Protein AF-0000000080189027 (afdb_homodimer)

Structure (mmCIF, N/CA/C/O backbone):
data_AF-0000000080189027-model_v1
#
loop_
_entity.id
_entity.type
_entity.pdbx_description
1 polymer 'DUF4405 domain-containing protein'
#
loop_
_atom_site.group_PDB
_atom_site.id
_atom_site.type_symbol
_atom_site.label_atom_id
_atom_site.label_alt_id
_atom_site.label_comp_id
_atom_site.label_asym_id
_atom_site.label_entity_id
_atom_site.label_seq_id
_atom_site.pdbx_PDB_ins_code
_atom_site.Cartn_x
_atom_site.Cartn_y
_atom_site.Cartn_z
_atom_site.occupancy
_atom_site.B_iso_or_equiv
_atom_site.auth_seq_id
_atom_site.auth_comp_id
_atom_site.auth_asym_id
_atom_site.auth_atom_id
_atom_site.pdbx_PDB_model_num
ATOM 1 N N . MET A 1 1 ? 5.785 24.391 4.453 1 70.31 1 MET A N 1
ATOM 2 C CA . MET A 1 1 ? 7.02 24.297 3.684 1 70.31 1 MET A CA 1
ATOM 3 C C . MET A 1 1 ? 7.875 23.125 4.156 1 70.31 1 MET A C 1
ATOM 5 O O . MET A 1 1 ? 8.211 22.234 3.371 1 70.31 1 MET A O 1
ATOM 9 N N . LEU A 1 2 ? 8.18 22.984 5.336 1 73.25 2 LEU A N 1
ATOM 10 C CA . LEU A 1 2 ? 8.992 21.906 5.895 1 73.25 2 LEU A CA 1
ATOM 11 C C . LEU A 1 2 ? 8.328 20.547 5.668 1 73.25 2 LEU A C 1
ATOM 13 O O . LEU A 1 2 ? 8.992 19.594 5.273 1 73.25 2 LEU A O 1
ATOM 17 N N . ARG A 1 3 ? 7.082 20.562 5.727 1 83.75 3 ARG A N 1
ATOM 18 C CA . ARG A 1 3 ? 6.355 19.297 5.578 1 83.75 3 ARG A CA 1
ATOM 19 C C . ARG A 1 3 ? 6.469 18.766 4.156 1 83.75 3 ARG A C 1
ATOM 21 O O . ARG A 1 3 ? 6.66 17.562 3.951 1 83.75 3 ARG A O 1
ATOM 28 N N . THR A 1 4 ? 6.5 19.625 3.186 1 86.31 4 THR A N 1
ATOM 29 C CA . THR A 1 4 ? 6.582 19.203 1.79 1 86.31 4 THR A CA 1
ATOM 30 C C . THR A 1 4 ? 7.988 18.719 1.456 1 86.31 4 THR A C 1
ATOM 32 O O . THR A 1 4 ? 8.156 17.75 0.714 1 86.31 4 THR A O 1
ATOM 35 N N . ARG A 1 5 ? 8.961 19.312 1.984 1 87.06 5 ARG A N 1
ATOM 36 C CA . ARG A 1 5 ? 10.336 18.875 1.764 1 87.06 5 ARG A CA 1
ATOM 37 C C . ARG A 1 5 ? 10.578 17.5 2.369 1 87.06 5 ARG A C 1
ATOM 39 O O . ARG A 1 5 ? 11.227 16.656 1.755 1 87.06 5 ARG A O 1
ATOM 46 N N . LEU A 1 6 ? 10.102 17.359 3.592 1 90.06 6 LEU A N 1
ATOM 47 C CA . LEU A 1 6 ? 10.25 16.062 4.246 1 90.06 6 LEU A CA 1
ATOM 48 C C . LEU A 1 6 ? 9.555 14.969 3.449 1 90.06 6 LEU A C 1
ATOM 50 O O . LEU A 1 6 ? 10.07 13.852 3.336 1 90.06 6 LEU A O 1
ATOM 54 N N . LEU A 1 7 ? 8.391 15.336 2.93 1 92.12 7 LEU A N 1
ATOM 55 C CA . LEU A 1 7 ? 7.707 14.375 2.068 1 92.12 7 LEU A CA 1
ATOM 56 C C . LEU A 1 7 ? 8.547 14.055 0.84 1 92.12 7 LEU A C 1
ATOM 58 O O . LEU A 1 7 ? 8.641 12.891 0.433 1 92.12 7 LEU A O 1
ATOM 62 N N . GLY A 1 8 ? 9.117 15.094 0.304 1 95.31 8 GLY A N 1
ATOM 63 C CA . GLY A 1 8 ? 9.992 14.883 -0.837 1 95.31 8 GLY A CA 1
ATOM 64 C C . GLY A 1 8 ? 11.172 13.984 -0.525 1 95.31 8 GLY A C 1
ATOM 65 O O . GLY A 1 8 ? 11.484 13.07 -1.29 1 95.31 8 GLY A O 1
ATOM 66 N N . VAL A 1 9 ? 11.836 14.172 0.551 1 94.25 9 VAL A N 1
ATOM 67 C CA . VAL A 1 9 ? 12.984 13.367 0.967 1 94.25 9 VAL A CA 1
ATOM 68 C C . VAL A 1 9 ? 12.547 11.922 1.191 1 94.25 9 VAL A C 1
ATOM 70 O O . VAL A 1 9 ? 13.25 10.984 0.796 1 94.25 9 VAL A O 1
ATOM 73 N N . GLY A 1 10 ? 11.477 11.719 1.871 1 96.81 10 GLY A N 1
ATOM 74 C CA . GLY A 1 10 ? 10.938 10.383 2.064 1 96.81 10 GLY A CA 1
ATOM 75 C C . GLY A 1 10 ? 10.688 9.648 0.762 1 96.81 10 GLY A C 1
ATOM 76 O O . GLY A 1 10 ? 10.992 8.453 0.645 1 96.81 10 GLY A O 1
ATOM 77 N N . LEU A 1 11 ? 10.18 10.375 -0.159 1 97.75 11 LEU A N 1
ATOM 78 C CA . LEU A 1 11 ? 9.906 9.766 -1.458 1 97.75 11 LEU A CA 1
ATOM 79 C C . LEU A 1 11 ? 11.203 9.406 -2.17 1 97.75 11 LEU A C 1
ATOM 81 O O . LEU A 1 11 ? 11.297 8.359 -2.812 1 97.75 11 LEU A O 1
ATOM 85 N N . VAL A 1 12 ? 12.125 10.242 -2.127 1 97.62 12 VAL A N 1
ATOM 86 C CA . VAL A 1 12 ? 13.414 9.938 -2.736 1 97.62 12 VAL A CA 1
ATOM 87 C C . VAL A 1 12 ? 14.016 8.695 -2.076 1 97.62 12 VAL A C 1
ATOM 89 O O . VAL A 1 12 ? 14.523 7.809 -2.76 1 97.62 12 VAL A O 1
ATOM 92 N N . ALA A 1 13 ? 13.992 8.641 -0.707 1 98 13 ALA A N 1
ATOM 93 C CA . ALA A 1 13 ? 14.508 7.469 0.006 1 98 13 ALA A CA 1
ATOM 94 C C . ALA A 1 13 ? 13.781 6.199 -0.426 1 98 13 ALA A C 1
ATOM 96 O O . ALA A 1 13 ? 14.406 5.168 -0.672 1 98 13 ALA A O 1
ATOM 97 N N . ALA A 1 14 ? 12.539 6.281 -0.465 1 98.12 14 ALA A N 1
ATOM 98 C CA . ALA A 1 14 ? 11.742 5.148 -0.941 1 98.12 14 ALA A CA 1
ATOM 99 C C . ALA A 1 14 ? 12.141 4.762 -2.363 1 98.12 14 ALA A C 1
ATOM 101 O O . ALA A 1 14 ? 12.234 3.572 -2.686 1 98.12 14 ALA A O 1
ATOM 102 N N . GLY A 1 15 ? 12.242 5.77 -3.203 1 98.62 15 GLY A N 1
ATOM 103 C CA . GLY A 1 15 ? 12.672 5.496 -4.566 1 98.62 15 GLY A CA 1
ATOM 104 C C . GLY A 1 15 ? 14.008 4.797 -4.645 1 98.62 15 GLY A C 1
ATOM 105 O O . GLY A 1 15 ? 14.172 3.838 -5.402 1 98.62 15 GLY A O 1
ATOM 106 N N . LEU A 1 16 ? 14.883 5.195 -3.852 1 98.31 16 LEU A N 1
ATOM 107 C CA . LEU A 1 16 ? 16.203 4.57 -3.828 1 98.31 16 LEU A CA 1
ATOM 108 C C . LEU A 1 16 ? 16.109 3.131 -3.336 1 98.31 16 LEU A C 1
ATOM 110 O O . LEU A 1 16 ? 16.797 2.248 -3.857 1 98.31 16 LEU A O 1
ATOM 114 N N . LEU A 1 17 ? 15.359 2.945 -2.311 1 98.12 17 LEU A N 1
ATOM 115 C CA . LEU A 1 17 ? 15.133 1.583 -1.842 1 98.12 17 LEU A CA 1
ATOM 116 C C . LEU A 1 17 ? 14.578 0.707 -2.961 1 98.12 17 LEU A C 1
ATOM 118 O O . LEU A 1 17 ? 15.008 -0.436 -3.131 1 98.12 17 LEU A O 1
ATOM 122 N N . HIS A 1 18 ? 13.727 1.3 -3.684 1 98.62 18 HIS A N 1
ATOM 123 C CA . HIS A 1 18 ? 13.141 0.541 -4.781 1 98.62 18 HIS A CA 1
ATOM 124 C C . HIS A 1 18 ? 14.156 0.285 -5.883 1 98.62 18 HIS A C 1
ATOM 126 O O . HIS A 1 18 ? 14.141 -0.772 -6.52 1 98.62 18 HIS A O 1
ATOM 132 N N . LEU A 1 19 ? 14.984 1.205 -6.219 1 98.5 19 LEU A N 1
ATOM 133 C CA . LEU A 1 19 ? 15.992 1.081 -7.266 1 98.5 19 LEU A CA 1
ATOM 134 C C . LEU A 1 19 ? 17.078 0.081 -6.867 1 98.5 19 LEU A C 1
ATOM 136 O O . LEU A 1 19 ? 17.469 -0.775 -7.668 1 98.5 19 LEU A O 1
ATOM 140 N N . LEU A 1 20 ? 17.469 0.186 -5.629 1 97.75 20 LEU A N 1
ATOM 141 C CA . LEU A 1 20 ? 18.625 -0.596 -5.195 1 97.75 20 LEU A CA 1
ATOM 142 C C . LEU A 1 20 ? 18.172 -1.924 -4.59 1 97.75 20 LEU A C 1
ATOM 144 O O . LEU A 1 20 ? 18.938 -2.895 -4.59 1 97.75 20 LEU A O 1
ATOM 148 N N . GLY A 1 21 ? 17.031 -1.996 -4.074 1 98.12 21 GLY A N 1
ATOM 149 C CA . GLY A 1 21 ? 16.578 -3.17 -3.342 1 98.12 21 GLY A CA 1
ATOM 150 C C . GLY A 1 21 ? 15.438 -3.895 -4.023 1 98.12 21 GLY A C 1
ATOM 151 O O . GLY A 1 21 ? 14.625 -4.543 -3.359 1 98.12 21 GLY A O 1
ATOM 152 N N . ALA A 1 22 ? 15.266 -3.787 -5.25 1 98.31 22 ALA A N 1
ATOM 153 C CA . ALA A 1 22 ? 14.102 -4.305 -5.969 1 98.31 22 ALA A CA 1
ATOM 154 C C . ALA A 1 22 ? 13.883 -5.781 -5.66 1 98.31 22 ALA A C 1
ATOM 156 O O . ALA A 1 22 ? 12.773 -6.191 -5.312 1 98.31 22 ALA A O 1
ATOM 157 N N . ASP A 1 23 ? 14.922 -6.562 -5.766 1 97.94 23 ASP A N 1
ATOM 158 C CA . ASP A 1 23 ? 14.805 -8 -5.551 1 97.94 23 ASP A CA 1
ATOM 159 C C . ASP A 1 23 ? 14.422 -8.312 -4.105 1 97.94 23 ASP A C 1
ATOM 161 O O . ASP A 1 23 ? 13.594 -9.188 -3.852 1 97.94 23 ASP A O 1
ATOM 165 N N . ARG A 1 24 ? 15.109 -7.629 -3.225 1 97.88 24 ARG A N 1
ATOM 166 C CA . ARG A 1 24 ? 14.812 -7.84 -1.812 1 97.88 24 ARG A CA 1
ATOM 167 C C . ARG A 1 24 ? 13.383 -7.43 -1.486 1 97.88 24 ARG A C 1
ATOM 169 O O . ARG A 1 24 ? 12.711 -8.078 -0.674 1 97.88 24 ARG A O 1
ATOM 176 N N . LEU A 1 25 ? 12.969 -6.34 -2.029 1 98.38 25 LEU A N 1
ATOM 177 C CA . LEU A 1 25 ? 11.594 -5.898 -1.83 1 98.38 25 LEU A CA 1
ATOM 178 C C . LEU A 1 25 ? 10.609 -6.949 -2.334 1 98.38 25 LEU A C 1
ATOM 180 O O . LEU A 1 25 ? 9.578 -7.195 -1.7 1 98.38 25 LEU A O 1
ATOM 184 N N . LEU A 1 26 ? 10.844 -7.539 -3.5 1 98.44 26 LEU A N 1
ATOM 185 C CA . LEU A 1 26 ? 9.984 -8.586 -4.031 1 98.44 26 LEU A CA 1
ATOM 186 C C . LEU A 1 26 ? 9.953 -9.797 -3.098 1 98.44 26 LEU A C 1
ATOM 188 O O . LEU A 1 26 ? 8.898 -10.375 -2.854 1 98.44 26 LEU A O 1
ATOM 192 N N . ASP A 1 27 ? 11.055 -10.172 -2.6 1 98 27 ASP A N 1
ATOM 193 C CA . ASP A 1 27 ? 11.125 -11.273 -1.638 1 98 27 ASP A CA 1
ATOM 194 C C . ASP A 1 27 ? 10.273 -10.969 -0.403 1 98 27 ASP A C 1
ATOM 196 O O . ASP A 1 27 ? 9.555 -11.836 0.09 1 98 27 ASP A O 1
ATOM 200 N N . LEU A 1 28 ? 10.492 -9.82 0.077 1 97.31 28 LEU A N 1
ATOM 201 C CA . LEU A 1 28 ? 9.719 -9.383 1.232 1 97.31 28 LEU A CA 1
ATOM 202 C C . LEU A 1 28 ? 8.219 -9.406 0.922 1 97.31 28 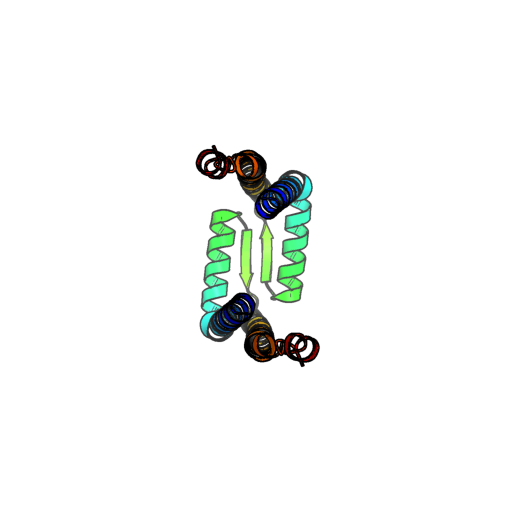LEU A C 1
ATOM 204 O O . LEU A 1 28 ? 7.418 -9.836 1.756 1 97.31 28 LEU A O 1
ATOM 208 N N . GLY A 1 29 ? 7.902 -8.906 -0.281 1 97.62 29 GLY A N 1
ATOM 209 C CA . GLY A 1 29 ? 6.512 -8.984 -0.705 1 97.62 29 GLY A CA 1
ATOM 210 C C . GLY A 1 29 ? 5.969 -10.398 -0.707 1 97.62 29 GLY A C 1
ATOM 211 O O . GLY A 1 29 ? 4.871 -10.648 -0.199 1 97.62 29 GLY A O 1
ATOM 212 N N . GLU A 1 30 ? 6.668 -11.281 -1.273 1 98.31 30 GLU A N 1
ATOM 213 C CA . GLU A 1 30 ? 6.277 -12.688 -1.306 1 98.31 30 GLU A CA 1
ATOM 214 C C . GLU A 1 30 ? 6.008 -13.219 0.099 1 98.31 30 GLU A C 1
ATOM 216 O O . GLU A 1 30 ? 4.977 -13.844 0.345 1 98.31 30 GLU A O 1
ATOM 221 N N . THR A 1 31 ? 6.898 -12.961 0.986 1 97.81 31 THR A N 1
ATOM 222 C CA . THR A 1 31 ? 6.781 -13.445 2.357 1 97.81 31 THR A CA 1
ATOM 223 C C . THR A 1 31 ? 5.586 -12.812 3.057 1 97.81 31 THR A C 1
ATOM 225 O O . THR A 1 31 ? 4.758 -13.508 3.645 1 97.81 31 THR A O 1
ATOM 228 N N . MET A 1 32 ? 5.465 -11.492 2.959 1 96.81 32 MET A N 1
ATOM 229 C CA . MET A 1 32 ? 4.422 -10.758 3.676 1 96.81 32 MET A CA 1
ATOM 230 C C . MET A 1 32 ? 3.041 -11.133 3.154 1 96.81 32 MET A C 1
ATOM 232 O O . MET A 1 32 ? 2.133 -11.422 3.938 1 96.81 32 MET A O 1
ATOM 236 N N . TYR A 1 33 ? 2.922 -11.172 1.889 1 97.5 33 TYR A N 1
ATOM 237 C CA . TYR A 1 33 ? 1.621 -11.523 1.332 1 97.5 33 TYR A CA 1
ATOM 238 C C . TYR A 1 33 ? 1.265 -12.969 1.655 1 97.5 33 TYR A C 1
ATOM 240 O O . TYR A 1 33 ? 0.097 -13.297 1.885 1 97.5 33 TYR A O 1
ATOM 248 N N . GLY A 1 34 ? 2.225 -13.812 1.618 1 98.12 34 GLY A N 1
ATOM 249 C CA . GLY A 1 34 ? 1.988 -15.203 1.987 1 98.12 34 GLY A CA 1
ATOM 250 C C . GLY A 1 34 ? 1.574 -15.367 3.438 1 98.12 34 GLY A C 1
ATOM 251 O O . GLY A 1 34 ? 0.562 -16.016 3.729 1 98.12 34 GLY A O 1
ATOM 252 N N . VAL A 1 35 ? 2.279 -14.734 4.348 1 97 35 VAL A N 1
ATOM 253 C CA . VAL A 1 35 ? 2.07 -14.914 5.777 1 97 35 VAL A CA 1
ATOM 254 C C . VAL A 1 35 ? 0.817 -14.156 6.215 1 97 35 VAL A C 1
ATOM 256 O O . VAL A 1 35 ? -0.003 -14.688 6.969 1 97 35 VAL A O 1
ATOM 259 N N . VAL A 1 36 ? 0.585 -13.023 5.668 1 96.62 36 VAL A N 1
ATOM 260 C CA . VAL A 1 36 ? -0.457 -12.148 6.191 1 96.62 36 VAL A CA 1
ATOM 261 C C . VAL A 1 36 ? -1.772 -12.414 5.461 1 96.62 36 VAL A C 1
ATOM 263 O O . VAL A 1 36 ? -2.842 -12.414 6.078 1 96.62 36 VAL A O 1
ATOM 266 N N . LEU A 1 37 ? -1.686 -12.797 4.188 1 97.81 37 LEU A N 1
ATOM 267 C CA . LEU A 1 37 ? -2.938 -12.812 3.438 1 97.81 37 LEU A CA 1
ATOM 268 C C . LEU A 1 37 ? -3.162 -14.18 2.793 1 97.81 37 LEU A C 1
ATOM 270 O O . LEU A 1 37 ? -4.203 -14.414 2.172 1 97.81 37 LEU A O 1
ATOM 274 N N . ASP A 1 38 ? -2.199 -15.102 2.883 1 98.12 38 ASP A N 1
ATOM 275 C CA . ASP A 1 38 ? -2.324 -16.391 2.211 1 98.12 38 ASP A CA 1
ATOM 276 C C . ASP A 1 38 ? -2.396 -16.219 0.695 1 98.12 38 ASP A C 1
ATOM 278 O O . ASP A 1 38 ? -3.324 -16.703 0.052 1 98.12 38 ASP A O 1
ATOM 282 N N . VAL A 1 39 ? -1.516 -15.43 0.201 1 98.12 39 VAL A N 1
ATOM 283 C CA . VAL A 1 39 ? -1.431 -15.172 -1.232 1 98.12 39 VAL A CA 1
ATOM 284 C C . VAL A 1 39 ? -0.095 -15.68 -1.771 1 98.12 39 VAL A C 1
ATOM 286 O O . VAL A 1 39 ? 0.961 -15.391 -1.203 1 98.12 39 VAL A O 1
ATOM 289 N N . ASP A 1 40 ? -0.136 -16.484 -2.803 1 98.19 40 ASP A N 1
ATOM 290 C CA . ASP A 1 40 ? 1.079 -16.797 -3.549 1 98.19 40 ASP A CA 1
ATOM 291 C C . ASP A 1 40 ? 1.502 -15.633 -4.43 1 98.19 40 ASP A C 1
ATOM 293 O O . ASP A 1 40 ? 0.778 -15.25 -5.352 1 98.19 40 ASP A O 1
ATOM 297 N N . PHE A 1 41 ? 2.533 -15.07 -4.062 1 97.75 41 PHE A N 1
ATOM 298 C CA . PHE A 1 41 ? 3.141 -13.906 -4.707 1 97.75 41 PHE A CA 1
ATOM 299 C C . PHE A 1 41 ? 4.41 -14.312 -5.449 1 97.75 41 PHE A C 1
ATOM 301 O O . PHE A 1 41 ? 5.465 -14.492 -4.836 1 97.75 41 PHE A O 1
ATOM 308 N N . ASP A 1 42 ? 4.281 -14.406 -6.785 1 97.94 42 ASP A N 1
ATOM 309 C CA . ASP A 1 42 ? 5.391 -14.906 -7.59 1 97.94 42 ASP A CA 1
ATOM 310 C C . ASP A 1 42 ? 5.82 -13.883 -8.633 1 97.94 42 ASP A C 1
ATOM 312 O O . ASP A 1 42 ? 5.129 -13.688 -9.641 1 97.94 42 ASP A O 1
ATOM 316 N N . PRO A 1 43 ? 6.914 -13.328 -8.477 1 98.12 43 PRO A N 1
ATOM 317 C CA . PRO A 1 43 ? 7.383 -12.344 -9.445 1 98.12 43 PRO A CA 1
ATOM 318 C C . PRO A 1 43 ? 7.805 -12.969 -10.773 1 98.12 43 PRO A C 1
ATOM 320 O O . PRO A 1 43 ? 8.5 -13.992 -10.781 1 98.12 43 PRO A O 1
ATOM 323 N N . GLY A 1 44 ? 7.379 -12.297 -11.797 1 97.88 44 GLY A N 1
ATOM 324 C CA . GLY A 1 44 ? 7.82 -12.711 -13.117 1 97.88 44 GLY A CA 1
ATOM 325 C C . GLY A 1 44 ? 9.203 -12.211 -13.469 1 97.88 44 GLY A C 1
ATOM 326 O O . GLY A 1 44 ? 9.914 -11.664 -12.617 1 97.88 44 GLY A O 1
ATOM 327 N N . ARG A 1 45 ? 9.57 -12.328 -14.68 1 97.25 45 ARG A N 1
ATOM 328 C CA . ARG A 1 45 ? 10.922 -12.055 -15.148 1 97.25 45 ARG A CA 1
ATOM 329 C C . ARG A 1 45 ? 11.211 -10.555 -15.156 1 97.25 45 ARG A C 1
ATOM 331 O O . ARG A 1 45 ? 12.352 -10.133 -14.953 1 97.25 45 ARG A O 1
ATOM 338 N N . THR A 1 46 ? 10.18 -9.742 -15.367 1 97.94 46 THR A N 1
ATOM 339 C CA . THR A 1 46 ? 10.422 -8.305 -15.5 1 97.94 46 THR A CA 1
ATOM 340 C C . THR A 1 46 ? 10.086 -7.578 -14.203 1 97.94 46 THR A C 1
ATOM 342 O O . THR A 1 46 ? 10.18 -6.348 -14.141 1 97.94 46 THR A O 1
ATOM 345 N N . ALA A 1 47 ? 9.703 -8.281 -13.273 1 98.5 47 ALA A N 1
ATOM 346 C CA . ALA A 1 47 ? 9.203 -7.668 -12.047 1 98.5 47 ALA A CA 1
ATOM 347 C C . ALA A 1 47 ? 10.234 -6.719 -11.453 1 98.5 47 ALA A C 1
ATOM 349 O O . ALA A 1 47 ? 9.906 -5.59 -11.078 1 98.5 47 ALA A O 1
ATOM 350 N N . ALA A 1 48 ? 11.438 -7.141 -11.336 1 98.25 48 ALA A N 1
ATOM 351 C CA . ALA A 1 48 ? 12.477 -6.309 -10.727 1 98.25 48 ALA A CA 1
ATOM 352 C C . ALA A 1 48 ? 12.641 -4.996 -11.484 1 98.25 48 ALA A C 1
ATOM 354 O O . ALA A 1 48 ? 12.805 -3.934 -10.875 1 98.25 48 ALA A O 1
ATOM 355 N N . TRP A 1 49 ? 12.609 -5.059 -12.688 1 98.06 49 TRP A N 1
ATOM 356 C CA . TRP A 1 49 ? 12.734 -3.857 -13.5 1 98.06 49 TRP A CA 1
ATOM 357 C C . TRP A 1 49 ? 11.539 -2.934 -13.305 1 98.06 49 TRP A C 1
ATOM 359 O O . TRP A 1 49 ? 11.695 -1.709 -13.273 1 98.06 49 TRP A O 1
ATOM 369 N N . ARG A 1 50 ? 10.422 -3.461 -13.211 1 98.5 50 ARG A N 1
ATOM 370 C CA . ARG A 1 50 ? 9.227 -2.66 -12.984 1 98.5 50 ARG A CA 1
ATOM 371 C C . ARG A 1 50 ? 9.258 -2.012 -11.602 1 98.5 50 ARG A C 1
ATOM 373 O O . ARG A 1 50 ? 8.859 -0.855 -11.445 1 98.5 50 ARG A O 1
ATOM 380 N N . VAL A 1 51 ? 9.789 -2.715 -10.633 1 98.44 51 VAL A N 1
ATOM 381 C CA . VAL A 1 51 ? 9.977 -2.131 -9.305 1 98.44 51 VAL A CA 1
ATOM 382 C C . VAL A 1 51 ? 10.961 -0.97 -9.391 1 98.44 51 VAL A C 1
ATOM 384 O O . VAL A 1 51 ? 10.75 0.078 -8.773 1 98.44 51 VAL A O 1
ATOM 387 N N . ARG A 1 52 ? 11.984 -1.132 -10.109 1 98.56 52 ARG A N 1
ATOM 388 C CA . ARG A 1 52 ? 12.93 -0.04 -10.32 1 98.56 52 ARG A CA 1
ATOM 389 C C . ARG A 1 52 ? 12.266 1.135 -11.031 1 98.56 52 ARG A C 1
ATOM 391 O O . ARG A 1 52 ? 12.562 2.295 -10.727 1 98.56 52 ARG A O 1
ATOM 398 N N . GLY A 1 53 ? 11.406 0.818 -12 1 98.5 53 GLY A N 1
ATOM 399 C CA . GLY A 1 53 ? 10.625 1.868 -12.633 1 98.5 53 GLY A CA 1
ATOM 400 C C . GLY A 1 53 ? 9.805 2.678 -11.648 1 98.5 53 GLY A C 1
ATOM 401 O O . GLY A 1 53 ? 9.773 3.908 -11.727 1 98.5 53 GLY A O 1
ATOM 402 N N . VAL A 1 54 ? 9.141 2.025 -10.75 1 97.81 54 VAL A N 1
ATOM 403 C CA . VAL A 1 54 ? 8.406 2.682 -9.672 1 97.81 54 VAL A CA 1
ATOM 404 C C . VAL A 1 54 ? 9.352 3.553 -8.852 1 97.81 54 VAL A C 1
ATOM 406 O O . VAL A 1 54 ? 9 4.672 -8.469 1 97.81 54 VAL A O 1
ATOM 409 N N . GLY A 1 55 ? 10.516 2.994 -8.617 1 98.62 55 GLY A N 1
ATOM 410 C CA . GLY A 1 55 ? 11.531 3.756 -7.91 1 98.62 55 GLY A CA 1
ATOM 411 C C . GLY A 1 55 ? 11.883 5.062 -8.594 1 98.62 55 GLY A C 1
ATOM 412 O O . GLY A 1 55 ? 12.008 6.098 -7.938 1 98.62 55 GLY A O 1
ATOM 413 N N . LEU A 1 56 ? 12 5.035 -9.844 1 98.56 56 LEU A N 1
ATOM 414 C CA . LEU A 1 56 ? 12.305 6.234 -10.617 1 98.56 56 LEU A CA 1
ATOM 415 C C . LEU A 1 56 ? 11.188 7.266 -10.5 1 98.56 56 LEU A C 1
ATOM 417 O O . LEU A 1 56 ? 11.453 8.461 -10.391 1 98.56 56 LEU A O 1
ATOM 421 N N . LEU A 1 57 ? 10.031 6.789 -10.547 1 98.19 57 LEU A N 1
ATOM 422 C CA . LEU A 1 57 ? 8.891 7.691 -10.383 1 98.19 57 LEU A CA 1
ATOM 423 C C . LEU A 1 57 ? 8.922 8.359 -9.008 1 98.19 57 LEU A C 1
ATOM 425 O O . LEU A 1 57 ? 8.656 9.555 -8.891 1 98.19 57 LEU A O 1
ATOM 429 N N . PHE A 1 58 ? 9.297 7.574 -8.047 1 98.5 58 PHE A N 1
ATOM 430 C CA . PHE A 1 58 ? 9.383 8.102 -6.695 1 98.5 58 PHE A CA 1
ATOM 431 C C . PHE A 1 58 ? 10.508 9.133 -6.586 1 98.5 58 PHE A C 1
ATOM 433 O O . PHE A 1 58 ? 10.328 10.188 -5.973 1 98.5 58 PHE A O 1
ATOM 440 N N . VAL A 1 59 ? 11.609 8.883 -7.113 1 98.12 59 VAL A N 1
ATOM 441 C CA . VAL A 1 59 ? 12.742 9.805 -7.066 1 98.12 59 VAL A CA 1
ATOM 442 C C . VAL A 1 59 ? 12.375 11.109 -7.781 1 98.12 59 VAL A C 1
ATOM 444 O O . VAL A 1 59 ? 12.633 12.195 -7.266 1 98.12 59 VAL A O 1
ATOM 447 N N . ALA A 1 60 ? 11.742 10.977 -8.93 1 97.94 60 ALA A N 1
ATOM 448 C CA . ALA A 1 60 ? 11.359 12.164 -9.695 1 97.94 60 ALA A CA 1
ATOM 449 C C . ALA A 1 60 ? 10.359 13.016 -8.922 1 97.94 60 ALA A C 1
ATOM 451 O O . ALA A 1 60 ? 10.523 14.234 -8.82 1 97.94 60 ALA A O 1
ATOM 452 N N . ALA A 1 61 ? 9.367 12.422 -8.414 1 97.19 61 ALA A N 1
ATOM 453 C CA . ALA A 1 61 ? 8.352 13.133 -7.633 1 97.19 61 ALA A CA 1
ATOM 454 C C . ALA A 1 61 ? 8.961 13.758 -6.383 1 97.19 61 ALA A C 1
ATOM 456 O O . ALA A 1 61 ? 8.656 14.898 -6.039 1 97.19 61 ALA A O 1
ATOM 457 N N . GLY A 1 62 ? 9.781 12.914 -5.734 1 96.94 62 GLY A N 1
ATOM 458 C CA . GLY A 1 62 ? 10.422 13.414 -4.531 1 96.94 62 GLY A CA 1
ATOM 459 C C . GLY A 1 62 ? 11.336 14.594 -4.785 1 96.94 62 GLY A C 1
ATOM 460 O O . GLY A 1 62 ? 11.32 15.57 -4.027 1 96.94 62 GLY A O 1
ATOM 461 N N . ALA A 1 63 ? 12.078 14.492 -5.758 1 95.69 63 ALA A N 1
ATOM 462 C CA . ALA A 1 63 ? 12.969 15.586 -6.145 1 95.69 63 ALA A CA 1
ATOM 463 C C . ALA A 1 63 ? 12.172 16.844 -6.465 1 95.69 63 ALA A C 1
ATOM 465 O O . ALA A 1 63 ? 12.555 17.953 -6.066 1 95.69 63 ALA A O 1
ATOM 466 N N . HIS A 1 64 ? 11.117 16.656 -7.18 1 94.94 64 HIS A N 1
ATOM 467 C CA . HIS A 1 64 ? 10.258 17.781 -7.52 1 94.94 64 HIS A CA 1
ATOM 468 C C . HIS A 1 64 ? 9.719 18.469 -6.266 1 94.94 64 HIS A C 1
ATOM 470 O O . HIS A 1 64 ? 9.789 19.688 -6.145 1 94.94 64 HIS A O 1
ATOM 476 N N . LEU A 1 65 ? 9.273 17.703 -5.316 1 93.06 65 LEU A N 1
ATOM 477 C CA . LEU A 1 65 ? 8.703 18.25 -4.086 1 93.06 65 LEU A CA 1
ATOM 478 C C . LEU A 1 65 ? 9.789 18.875 -3.225 1 93.06 65 LEU A C 1
ATOM 480 O O . LEU A 1 65 ? 9.555 19.906 -2.592 1 93.06 65 LEU A O 1
ATOM 484 N N . ALA A 1 66 ? 10.836 18.281 -3.146 1 89.88 66 ALA A N 1
ATOM 485 C CA . ALA A 1 66 ? 11.938 18.797 -2.338 1 89.88 66 ALA A CA 1
ATOM 486 C C . ALA A 1 66 ? 12.453 20.125 -2.896 1 89.88 66 ALA A C 1
ATOM 488 O O . ALA A 1 66 ? 12.852 21.016 -2.137 1 89.88 66 ALA A O 1
ATOM 489 N N . TYR A 1 67 ? 12.391 20.172 -4.145 1 85.62 67 TYR A N 1
ATOM 490 C CA . TYR A 1 67 ? 12.906 21.375 -4.816 1 85.62 67 TYR A CA 1
ATOM 491 C C . TYR A 1 67 ? 11.859 22.484 -4.828 1 85.62 67 TYR A C 1
ATOM 493 O O . TYR A 1 67 ? 12.164 23.625 -4.516 1 85.62 67 TYR A O 1
ATOM 501 N N . HIS A 1 68 ? 10.68 22.156 -5.324 1 78.38 68 HIS A N 1
ATOM 502 C CA . HIS A 1 68 ? 9.648 23.188 -5.457 1 78.38 68 HIS A CA 1
ATOM 503 C C . HIS A 1 68 ? 8.961 23.453 -4.121 1 78.38 68 HIS A C 1
ATOM 505 O O . HIS A 1 68 ? 8.25 24.453 -3.971 1 78.38 68 HIS A O 1
ATOM 511 N N . GLY A 1 69 ? 8.938 22.5 -3.215 1 65.69 69 GLY A N 1
ATOM 512 C CA . GLY A 1 69 ? 8.461 22.844 -1.884 1 65.69 69 GLY A CA 1
ATOM 513 C C . GLY A 1 69 ? 9.203 24.016 -1.27 1 65.69 69 GLY A C 1
ATOM 514 O O . GLY A 1 69 ? 8.75 24.594 -0.282 1 65.69 69 GLY A O 1
ATOM 515 N N . ARG A 1 70 ? 10.406 24.203 -1.802 1 60.94 70 ARG A N 1
ATOM 516 C CA . ARG A 1 70 ? 11.156 25.406 -1.421 1 60.94 70 ARG A CA 1
ATOM 517 C C . ARG A 1 70 ? 10.562 26.656 -2.066 1 60.94 70 ARG A C 1
ATOM 519 O O . ARG A 1 70 ? 10.617 27.734 -1.492 1 60.94 70 ARG A O 1
ATOM 526 N N . VAL A 1 71 ? 10.078 26.531 -3.311 1 52.5 71 VAL A N 1
ATOM 527 C CA . VAL A 1 71 ? 9.828 27.703 -4.125 1 52.5 71 VAL A CA 1
ATOM 528 C C . VAL A 1 71 ? 8.508 28.359 -3.701 1 52.5 71 VAL A C 1
ATOM 530 O O . VAL A 1 71 ? 8.078 29.344 -4.305 1 52.5 71 VAL A O 1
ATOM 533 N N . VAL A 1 72 ? 7.738 27.781 -2.926 1 46.97 72 VAL A N 1
ATOM 534 C CA . VAL A 1 72 ? 6.656 28.734 -2.678 1 46.97 72 VAL A CA 1
ATOM 535 C C . VAL A 1 72 ? 7.215 30.016 -2.07 1 46.97 72 VAL A C 1
ATOM 537 O O . VAL A 1 72 ? 7.719 30.016 -0.944 1 46.97 72 VAL A O 1
ATOM 540 N N . PRO A 1 73 ? 7.66 30.906 -2.934 1 44.78 73 PRO A N 1
ATOM 541 C CA . PRO A 1 73 ? 8.117 32.188 -2.426 1 44.78 73 PRO A CA 1
ATOM 542 C C . PRO A 1 73 ? 7.188 32.781 -1.367 1 44.78 73 PRO A C 1
ATOM 544 O O . PRO A 1 73 ? 5.965 32.719 -1.517 1 44.78 73 PRO A O 1
ATOM 547 N N . ARG A 1 74 ? 7.52 32.625 -0.122 1 46.28 74 ARG A N 1
ATOM 548 C CA . ARG A 1 74 ? 6.805 33.469 0.846 1 46.28 74 ARG A CA 1
ATOM 549 C C . ARG A 1 74 ? 6.488 34.844 0.266 1 46.28 74 ARG A C 1
ATOM 551 O O . ARG A 1 74 ? 7.395 35.594 -0.114 1 46.28 74 ARG A O 1
ATOM 558 N N . ASP A 1 75 ? 5.461 35.031 -0.562 1 47.41 75 ASP A N 1
ATOM 559 C CA . ASP A 1 75 ? 5.023 36.344 -1.004 1 47.41 75 ASP A CA 1
ATOM 560 C C . ASP A 1 75 ? 5.273 37.406 0.075 1 47.41 75 ASP A C 1
ATOM 562 O O . ASP A 1 75 ? 4.773 37.281 1.195 1 47.41 75 ASP A O 1
ATOM 566 N N . GLU A 1 76 ? 6.383 38 0.131 1 46.47 76 GLU A N 1
ATOM 567 C CA . GLU A 1 76 ? 6.809 39.188 0.883 1 46.47 76 GLU A CA 1
ATOM 568 C C . GLU A 1 76 ? 5.75 40.281 0.841 1 46.47 76 GLU A C 1
ATOM 570 O O . GLU A 1 76 ? 6.008 41.406 1.232 1 46.47 76 GLU A O 1
ATOM 575 N N . ALA A 1 77 ? 4.527 40.031 0.337 1 49.22 77 ALA A N 1
ATOM 576 C CA . ALA A 1 77 ? 3.535 41.094 0.227 1 49.22 77 ALA A CA 1
ATOM 577 C C . ALA A 1 77 ? 3.273 41.75 1.583 1 49.22 77 ALA A C 1
ATOM 579 O O . ALA A 1 77 ? 2.49 42.688 1.685 1 49.22 77 ALA A O 1
ATOM 580 N N . GLY A 1 78 ? 3.635 41.062 2.658 1 45.75 78 GLY A N 1
ATOM 581 C CA . GLY A 1 78 ? 3.311 41.719 3.92 1 45.75 78 GLY A CA 1
ATOM 582 C C . GLY A 1 78 ? 4.176 42.906 4.207 1 45.75 78 GLY A C 1
ATOM 583 O O . GLY A 1 78 ? 4.09 43.5 5.289 1 45.75 78 GLY A O 1
ATOM 584 N N . ARG A 1 79 ? 5.273 43.094 3.357 1 51.94 79 ARG A N 1
ATOM 585 C CA . ARG A 1 79 ? 6.16 44.188 3.76 1 51.94 79 ARG A 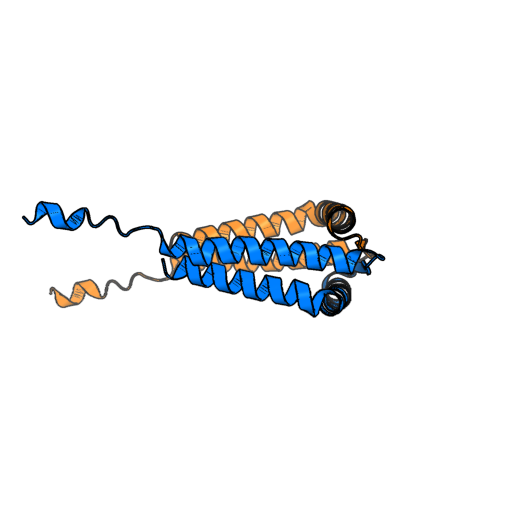CA 1
ATOM 586 C C . ARG A 1 79 ? 5.582 45.531 3.369 1 51.94 79 ARG A C 1
ATOM 588 O O . ARG A 1 79 ? 6.059 46.594 3.824 1 51.94 79 ARG A O 1
ATOM 595 N N . ARG A 1 80 ? 4.707 45.438 2.223 1 51.97 80 ARG A N 1
ATOM 596 C CA . ARG A 1 80 ? 4.457 46.781 1.703 1 51.97 80 ARG A CA 1
ATOM 597 C C . ARG A 1 80 ? 3.559 47.594 2.645 1 51.97 80 ARG A C 1
ATOM 599 O O . ARG A 1 80 ? 3.414 48.812 2.494 1 51.97 80 ARG A O 1
ATOM 606 N N . GLU A 1 81 ? 2.73 46.844 3.383 1 50.38 81 GLU A N 1
ATOM 607 C CA . GLU A 1 81 ? 1.78 47.75 4.012 1 50.38 81 GLU A CA 1
ATOM 608 C C . GLU A 1 81 ? 2.461 48.594 5.078 1 50.38 81 GLU A C 1
ATOM 610 O O . GLU A 1 81 ? 1.836 49.5 5.656 1 50.38 81 GLU A O 1
ATOM 615 N N . ASP A 1 82 ? 3.631 48.125 5.52 1 52.03 82 ASP A N 1
ATOM 616 C CA . ASP A 1 82 ? 4.086 48.938 6.641 1 52.03 82 ASP A CA 1
ATOM 617 C C . ASP A 1 82 ? 4.926 50.125 6.148 1 52.03 82 ASP A C 1
ATOM 619 O O . ASP A 1 82 ? 5.52 50.844 6.953 1 52.03 82 ASP A O 1
ATOM 623 N N . GLY A 1 83 ? 5.188 50.156 4.73 1 41.88 83 GLY A N 1
ATOM 624 C CA . GLY A 1 83 ? 5.852 51.438 4.43 1 41.88 83 GLY A CA 1
ATOM 625 C C . GLY A 1 83 ? 4.883 52.594 4.262 1 41.88 83 GLY A C 1
ATOM 626 O O . GLY A 1 83 ? 3.697 52.375 3.992 1 41.88 83 GLY A O 1
ATOM 627 N N . MET B 1 1 ? -8.086 18.484 15.461 1 69.94 1 MET B N 1
ATOM 628 C CA . MET B 1 1 ? -9.266 17.719 15.844 1 69.94 1 MET B CA 1
ATOM 629 C C . MET B 1 1 ? -10.016 17.219 14.609 1 69.94 1 MET B C 1
ATOM 631 O O . MET B 1 1 ? -10.227 16.016 14.438 1 69.94 1 MET B O 1
ATOM 635 N N . LEU B 1 2 ? -10.336 17.984 13.711 1 73.5 2 LEU B N 1
ATOM 636 C CA . LEU B 1 2 ? -11.062 17.625 12.492 1 73.5 2 LEU B CA 1
ATOM 637 C C . LEU B 1 2 ? -10.25 16.641 11.648 1 73.5 2 LEU B C 1
ATOM 639 O O . LEU B 1 2 ? -10.789 15.656 11.141 1 73.5 2 LEU B O 1
ATOM 643 N N . ARG B 1 3 ? -9.031 16.812 11.664 1 83.25 3 ARG B N 1
ATOM 644 C CA . ARG B 1 3 ? -8.164 15.977 10.844 1 83.25 3 ARG B CA 1
ATOM 645 C C . ARG B 1 3 ? -8.156 14.539 11.359 1 83.25 3 ARG B C 1
ATOM 647 O O . ARG B 1 3 ? -8.219 13.594 10.57 1 83.25 3 ARG B O 1
ATOM 654 N N . THR B 1 4 ? -8.234 14.352 12.625 1 86.19 4 THR B N 1
ATOM 655 C CA . THR B 1 4 ? -8.211 13.023 13.219 1 86.19 4 THR B CA 1
ATOM 656 C C . THR B 1 4 ? -9.539 12.305 12.992 1 86.19 4 THR B C 1
ATOM 658 O O . THR B 1 4 ? -9.562 11.102 12.727 1 86.19 4 THR B O 1
ATOM 661 N N . ARG B 1 5 ? -10.586 12.984 13.062 1 86.94 5 ARG B N 1
ATOM 662 C CA . ARG B 1 5 ? -11.891 12.383 12.805 1 86.94 5 ARG B CA 1
ATOM 663 C C . ARG B 1 5 ? -12.016 11.93 11.352 1 86.94 5 ARG B C 1
ATOM 665 O O . ARG B 1 5 ? -12.539 10.852 11.078 1 86.94 5 ARG B O 1
ATOM 672 N N . LEU B 1 6 ? -11.57 12.828 10.461 1 90 6 LEU B N 1
ATOM 673 C CA . LEU B 1 6 ? -11.617 12.477 9.047 1 90 6 LEU B CA 1
ATOM 674 C C . LEU B 1 6 ? -10.773 11.234 8.766 1 90 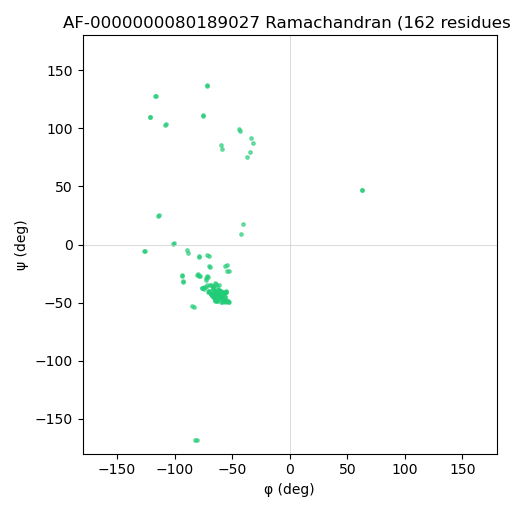6 LEU B C 1
ATOM 676 O O . LEU B 1 6 ? -11.164 10.375 7.973 1 90 6 LEU B O 1
ATOM 680 N N . LEU B 1 7 ? -9.625 11.203 9.445 1 92.12 7 LEU B N 1
ATOM 681 C CA . LEU B 1 7 ? -8.805 10 9.32 1 92.12 7 LEU B CA 1
ATOM 682 C C . LEU B 1 7 ? -9.555 8.773 9.828 1 92.12 7 LEU B C 1
ATOM 684 O O . LEU B 1 7 ? -9.508 7.707 9.211 1 92.12 7 LEU B O 1
ATOM 688 N N . GLY B 1 8 ? -10.203 8.977 10.93 1 95.44 8 GLY B N 1
ATOM 689 C CA . GLY B 1 8 ? -11 7.887 11.469 1 95.44 8 GLY B CA 1
ATOM 690 C C . GLY B 1 8 ? -12.094 7.422 10.531 1 95.44 8 GLY B C 1
ATOM 691 O O . GLY B 1 8 ? -12.266 6.219 10.32 1 95.44 8 GLY B O 1
ATOM 692 N N . VAL B 1 9 ? -12.82 8.273 9.938 1 94.19 9 VAL B N 1
ATOM 693 C CA . VAL B 1 9 ? -13.898 7.957 9 1 94.19 9 VAL B CA 1
ATOM 694 C C . VAL B 1 9 ? -13.32 7.242 7.777 1 94.19 9 VAL B C 1
ATOM 696 O O . VAL B 1 9 ? -13.898 6.266 7.297 1 94.19 9 VAL B O 1
ATOM 699 N N . GLY B 1 10 ? -12.266 7.746 7.254 1 96.75 10 GLY B N 1
ATOM 700 C CA . GLY B 1 10 ? -11.602 7.09 6.141 1 96.75 10 GLY B CA 1
ATOM 701 C C . GLY B 1 10 ? -11.211 5.656 6.441 1 96.75 10 GLY B C 1
ATOM 702 O O . GLY B 1 10 ? -11.383 4.77 5.602 1 96.75 10 GLY B O 1
ATOM 703 N N . LEU B 1 11 ? -10.719 5.473 7.605 1 97.69 11 LEU B N 1
ATOM 704 C CA . LEU B 1 11 ? -10.328 4.125 8 1 97.69 11 LEU B CA 1
ATOM 705 C C . LEU B 1 11 ? -11.547 3.217 8.125 1 97.69 11 LEU B C 1
ATOM 707 O O . LEU B 1 11 ? -11.492 2.045 7.742 1 97.69 11 LEU B O 1
ATOM 711 N N . VAL B 1 12 ? -12.562 3.682 8.688 1 97.69 12 VAL B N 1
ATOM 712 C CA . VAL B 1 12 ? -13.781 2.889 8.781 1 97.69 12 VAL B CA 1
ATOM 713 C C . VAL B 1 12 ? -14.281 2.527 7.387 1 97.69 12 VAL B C 1
ATOM 715 O O . VAL B 1 12 ? -14.656 1.382 7.133 1 97.69 12 VAL B O 1
ATOM 718 N N . ALA B 1 13 ? -14.312 3.525 6.438 1 98 13 ALA B N 1
ATOM 719 C CA . ALA B 1 13 ? -14.734 3.262 5.066 1 98 13 ALA B CA 1
ATOM 720 C C . ALA B 1 13 ? -13.852 2.195 4.418 1 98 13 ALA B C 1
ATOM 722 O O . ALA B 1 13 ? -14.359 1.279 3.764 1 98 13 ALA B O 1
ATOM 723 N N . ALA B 1 14 ? -12.625 2.359 4.582 1 98.12 14 ALA B N 1
ATOM 724 C CA . ALA B 1 14 ? -11.695 1.356 4.07 1 98.12 14 ALA B CA 1
ATOM 725 C C . ALA B 1 14 ? -11.977 -0.014 4.68 1 98.12 14 ALA B C 1
ATOM 727 O O . ALA B 1 14 ? 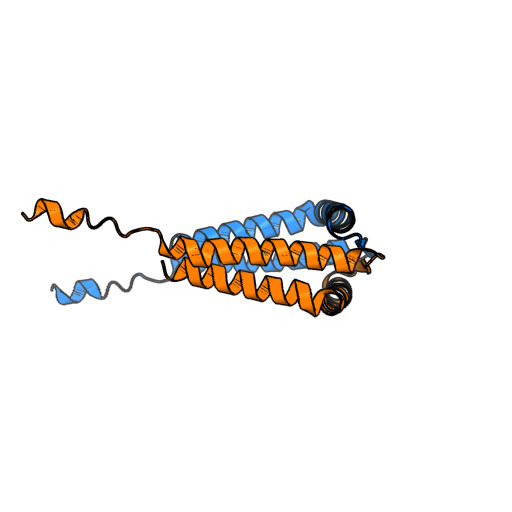-11.93 -1.031 3.984 1 98.12 14 ALA B O 1
ATOM 728 N N . GLY B 1 15 ? -12.156 -0.017 5.973 1 98.69 15 GLY B N 1
ATOM 729 C CA . GLY B 1 15 ? -12.484 -1.273 6.629 1 98.69 15 GLY B CA 1
ATOM 730 C C . GLY B 1 15 ? -13.734 -1.928 6.082 1 98.69 15 GLY B C 1
ATOM 731 O O . GLY B 1 15 ? -13.758 -3.137 5.836 1 98.69 15 GLY B O 1
ATOM 732 N N . LEU B 1 16 ? -14.68 -1.167 5.84 1 98.31 16 LEU B N 1
ATOM 733 C CA . LEU B 1 16 ? -15.922 -1.692 5.285 1 98.31 16 LEU B CA 1
ATOM 734 C C . LEU B 1 16 ? -15.703 -2.238 3.877 1 98.31 16 LEU B C 1
ATOM 736 O O . LEU B 1 16 ? -16.266 -3.275 3.514 1 98.31 16 LEU B O 1
ATOM 740 N N . LEU B 1 17 ? -14.977 -1.496 3.115 1 98.19 17 LEU B N 1
ATOM 741 C CA . LEU B 1 17 ? -14.625 -1.994 1.79 1 98.19 17 LEU B CA 1
ATOM 742 C C . LEU B 1 17 ? -13.93 -3.348 1.884 1 98.19 17 LEU B C 1
ATOM 744 O O . LEU B 1 17 ? -14.227 -4.258 1.105 1 98.19 17 LEU B O 1
ATOM 748 N N . HIS B 1 18 ? -13.109 -3.432 2.838 1 98.69 18 HIS B N 1
ATOM 749 C CA . HIS B 1 18 ? -12.391 -4.688 3.006 1 98.69 18 HIS B CA 1
ATOM 750 C C . HIS B 1 18 ? -13.328 -5.797 3.48 1 98.69 18 HIS B C 1
ATOM 752 O O . HIS B 1 18 ? -13.164 -6.957 3.094 1 98.69 18 HIS B O 1
ATOM 758 N N . LEU B 1 19 ? -14.234 -5.543 4.348 1 98.5 19 LEU B N 1
ATOM 759 C CA . LEU B 1 19 ? -15.172 -6.527 4.883 1 98.5 19 LEU B CA 1
ATOM 760 C C . LEU B 1 19 ? -16.156 -6.98 3.812 1 98.5 19 LEU B C 1
ATOM 762 O O . LEU B 1 19 ? -16.406 -8.18 3.666 1 98.5 19 LEU B O 1
ATOM 766 N N . LEU B 1 20 ? -16.609 -6.016 3.076 1 97.75 20 LEU B N 1
ATOM 767 C CA . LEU B 1 20 ? -17.703 -6.312 2.146 1 97.75 20 LEU B CA 1
ATOM 768 C C . LEU B 1 20 ? -17.141 -6.66 0.766 1 97.75 20 LEU B C 1
ATOM 770 O O . LEU B 1 20 ? -17.797 -7.363 -0.008 1 97.75 20 LEU B O 1
ATOM 774 N N . GLY B 1 21 ? -16.031 -6.191 0.413 1 98.12 21 GLY B N 1
ATOM 775 C CA . GLY B 1 21 ? -15.492 -6.348 -0.93 1 98.12 21 GLY B CA 1
ATOM 776 C C . GLY B 1 21 ? -14.242 -7.207 -0.978 1 98.12 21 GLY B C 1
ATOM 777 O O . GLY B 1 21 ? -13.398 -7.031 -1.855 1 98.12 21 GLY B O 1
ATOM 778 N N . ALA B 1 22 ? -14.031 -8.062 -0.089 1 98.31 22 ALA B N 1
ATOM 779 C CA . ALA B 1 22 ? -12.789 -8.812 0.042 1 98.31 22 ALA B CA 1
ATOM 780 C C . ALA B 1 22 ? -12.43 -9.508 -1.268 1 98.31 22 ALA B C 1
ATOM 782 O O . ALA B 1 22 ? -11.305 -9.398 -1.749 1 98.31 22 ALA B O 1
ATOM 783 N N . ASP B 1 23 ? -13.359 -10.203 -1.843 1 97.94 23 ASP B N 1
ATOM 784 C CA . ASP B 1 23 ? -13.102 -10.953 -3.068 1 97.94 23 ASP B CA 1
ATOM 785 C C . ASP B 1 23 ? -12.766 -10.016 -4.227 1 97.94 23 ASP B C 1
ATOM 787 O O . ASP B 1 23 ? -11.859 -10.297 -5.016 1 97.94 23 ASP B O 1
ATOM 791 N N . ARG B 1 24 ? -13.555 -8.977 -4.316 1 97.88 24 ARG B N 1
ATOM 792 C CA . ARG B 1 24 ? -13.312 -8.008 -5.379 1 97.88 24 ARG B CA 1
ATOM 793 C C . ARG B 1 24 ? -11.945 -7.352 -5.211 1 97.88 24 ARG B C 1
ATOM 795 O O . ARG B 1 24 ? -11.25 -7.09 -6.195 1 97.88 24 ARG B O 1
ATOM 802 N N . LEU B 1 25 ? -11.633 -7.008 -4.004 1 98.44 25 LEU B N 1
ATOM 803 C CA . LEU B 1 25 ? -10.32 -6.43 -3.732 1 98.44 25 LEU B CA 1
ATOM 804 C C . LEU B 1 25 ? -9.211 -7.383 -4.152 1 98.44 25 LEU B C 1
ATOM 806 O O . LEU B 1 25 ? -8.188 -6.953 -4.695 1 98.44 25 LEU B O 1
ATOM 810 N N . LEU B 1 26 ? -9.32 -8.664 -3.863 1 98.5 26 LEU B N 1
ATOM 811 C CA . LEU B 1 26 ? -8.328 -9.656 -4.273 1 98.5 26 LEU B CA 1
ATOM 812 C C . LEU B 1 26 ? -8.219 -9.719 -5.793 1 98.5 26 LEU B C 1
ATOM 814 O O . LEU B 1 26 ? -7.117 -9.797 -6.336 1 98.5 26 LEU B O 1
ATOM 818 N N . ASP B 1 27 ? -9.297 -9.695 -6.457 1 98.06 27 ASP B N 1
ATOM 819 C CA . ASP B 1 27 ? -9.289 -9.68 -7.918 1 98.06 27 ASP B CA 1
ATOM 820 C C . ASP B 1 27 ? -8.539 -8.461 -8.445 1 98.06 27 ASP B C 1
ATOM 822 O O . ASP B 1 27 ? -7.758 -8.57 -9.398 1 98.06 27 ASP B O 1
ATOM 826 N N . LEU B 1 28 ? -8.922 -7.375 -7.895 1 97.44 28 LEU B N 1
ATOM 827 C CA . LEU B 1 28 ? -8.25 -6.137 -8.281 1 97.44 28 LEU B CA 1
ATOM 828 C C . LEU B 1 28 ? -6.75 -6.23 -8.023 1 97.44 28 LEU B C 1
ATOM 830 O O . LEU B 1 28 ? -5.945 -5.781 -8.836 1 97.44 28 LEU B O 1
ATOM 834 N N . GLY B 1 29 ? -6.406 -6.777 -6.844 1 97.62 29 GLY B N 1
ATOM 835 C CA . GLY B 1 29 ? -4.996 -7.004 -6.562 1 97.62 29 GLY B CA 1
ATOM 836 C C . GLY B 1 29 ? -4.309 -7.859 -7.609 1 97.62 29 GLY B C 1
ATOM 837 O O . GLY B 1 29 ? -3.225 -7.52 -8.086 1 97.62 29 GLY B O 1
ATOM 838 N N . GLU B 1 30 ? -4.875 -8.93 -7.93 1 98.38 30 GLU B N 1
ATOM 839 C CA . GLU B 1 30 ? -4.34 -9.82 -8.953 1 98.38 30 GLU B CA 1
ATOM 840 C C . GLU B 1 30 ? -4.09 -9.07 -10.258 1 98.38 30 GLU B C 1
ATOM 842 O O . GLU B 1 30 ? -3.012 -9.188 -10.852 1 98.38 30 GLU B O 1
ATOM 847 N N . THR B 1 31 ? -5.059 -8.328 -10.68 1 97.94 31 THR B N 1
ATOM 848 C CA . THR B 1 31 ? -4.961 -7.586 -11.938 1 97.94 31 THR B CA 1
ATOM 849 C C . THR B 1 31 ? -3.867 -6.523 -11.852 1 97.94 31 THR B C 1
ATOM 851 O O . THR B 1 31 ? -3.006 -6.441 -12.727 1 97.94 31 THR B O 1
ATOM 854 N N . MET B 1 32 ? -3.875 -5.75 -10.781 1 96.94 32 MET B N 1
ATOM 855 C CA . MET B 1 32 ? -2.949 -4.629 -10.648 1 96.94 32 MET B CA 1
ATOM 856 C C . MET B 1 32 ? -1.512 -5.125 -10.523 1 96.94 32 MET B C 1
ATOM 858 O O . MET B 1 32 ? -0.618 -4.613 -11.203 1 96.94 32 MET B O 1
ATOM 862 N N . TYR B 1 33 ? -1.332 -6.102 -9.734 1 97.56 33 TYR B N 1
ATOM 863 C CA . TYR B 1 33 ? 0.022 -6.621 -9.586 1 97.56 33 TYR B CA 1
ATOM 864 C C . TYR B 1 33 ? 0.506 -7.262 -10.875 1 97.56 33 TYR B C 1
ATOM 866 O O . TYR B 1 33 ? 1.688 -7.172 -11.219 1 97.56 33 TYR B O 1
ATOM 874 N N . GLY B 1 34 ? -0.36 -7.914 -11.531 1 98.19 34 GLY B N 1
ATOM 875 C CA . GLY B 1 34 ? -0.003 -8.5 -12.82 1 98.19 34 GLY B CA 1
ATOM 876 C C . GLY B 1 34 ? 0.357 -7.465 -13.867 1 98.19 34 GLY B C 1
ATOM 877 O O . GLY B 1 34 ? 1.414 -7.551 -14.492 1 98.19 34 GLY B O 1
ATOM 878 N N . VAL B 1 35 ? -0.459 -6.441 -14.008 1 97.19 35 VAL B N 1
ATOM 879 C CA . VAL B 1 35 ? -0.302 -5.449 -15.062 1 97.19 35 VAL B CA 1
ATOM 880 C C . VAL B 1 35 ? 0.839 -4.496 -14.711 1 97.19 35 VAL B C 1
ATOM 882 O O . VAL B 1 35 ? 1.672 -4.176 -15.562 1 97.19 35 VAL B O 1
ATOM 885 N N . VAL B 1 36 ? 0.984 -4.16 -13.477 1 96.69 36 VAL B N 1
ATOM 886 C CA . VAL B 1 36 ? 1.899 -3.086 -13.102 1 96.69 36 VAL B CA 1
ATOM 887 C C . VAL B 1 36 ? 3.27 -3.67 -12.766 1 96.69 36 VAL B C 1
ATOM 889 O O . VAL B 1 36 ? 4.301 -3.094 -13.125 1 96.69 36 VAL B O 1
ATOM 892 N N . LEU B 1 37 ? 3.271 -4.875 -12.227 1 97.81 37 LEU B N 1
ATOM 893 C CA . LEU B 1 37 ? 4.555 -5.324 -11.695 1 97.81 37 LEU B CA 1
ATOM 894 C C . LEU B 1 37 ? 4.957 -6.664 -12.297 1 97.81 37 LEU B C 1
ATOM 896 O O . LEU B 1 37 ? 6.051 -7.168 -12.023 1 97.81 37 LEU B O 1
ATOM 900 N N . ASP B 1 38 ? 4.102 -7.301 -13.094 1 98.19 38 ASP B N 1
ATOM 901 C CA . ASP B 1 38 ? 4.398 -8.625 -13.633 1 98.19 38 ASP B CA 1
ATOM 902 C C . ASP B 1 38 ? 4.531 -9.656 -12.516 1 98.19 38 ASP B C 1
ATOM 904 O O . ASP B 1 38 ? 5.539 -10.359 -12.43 1 98.19 38 ASP B O 1
ATO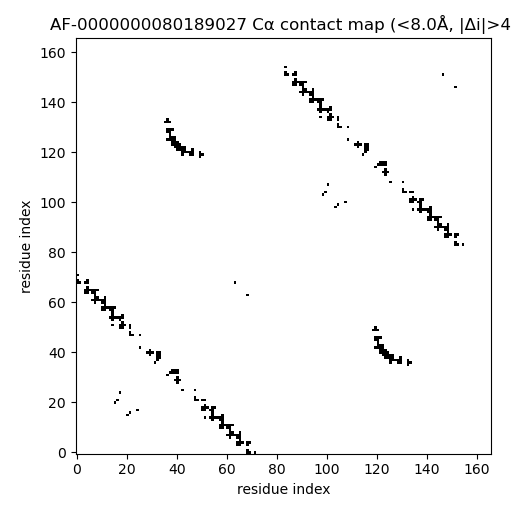M 908 N N . VAL B 1 39 ? 3.598 -9.617 -11.648 1 98.19 39 VAL B N 1
ATOM 909 C CA . VAL B 1 39 ? 3.561 -10.555 -10.523 1 98.19 39 VAL B CA 1
ATOM 910 C C . VAL B 1 39 ? 2.309 -11.422 -10.617 1 98.19 39 VAL B C 1
ATOM 912 O O . VAL B 1 39 ? 1.203 -10.906 -10.805 1 98.19 39 VAL B O 1
ATOM 915 N N . ASP B 1 40 ? 2.482 -12.727 -10.547 1 98.19 40 ASP B N 1
ATOM 916 C CA . ASP B 1 40 ? 1.342 -13.617 -10.359 1 98.19 40 ASP B CA 1
ATOM 917 C C . ASP B 1 40 ? 0.84 -13.57 -8.922 1 98.19 40 ASP B C 1
ATOM 919 O O . ASP B 1 40 ? 1.567 -13.938 -7.992 1 98.19 40 ASP B O 1
ATOM 923 N N . PHE B 1 41 ? -0.259 -13.055 -8.789 1 97.88 41 PHE B N 1
ATOM 924 C CA . PHE B 1 41 ? -0.955 -12.867 -7.523 1 97.88 41 PHE B CA 1
ATOM 925 C C . PHE B 1 41 ? -2.141 -13.82 -7.41 1 97.88 41 PHE B C 1
ATOM 927 O O . PHE B 1 41 ? -3.199 -13.57 -7.988 1 97.88 41 PHE B O 1
ATOM 934 N N . ASP B 1 42 ? -1.935 -14.883 -6.617 1 98.06 42 ASP B N 1
ATOM 935 C CA . ASP B 1 42 ? -2.947 -15.93 -6.535 1 98.06 42 ASP B CA 1
ATOM 936 C C . ASP B 1 42 ? -3.43 -16.109 -5.098 1 98.06 42 ASP B C 1
ATOM 938 O O . ASP B 1 42 ? -2.719 -16.688 -4.266 1 98.06 42 ASP B O 1
ATOM 942 N N . PRO B 1 43 ? -4.578 -15.742 -4.832 1 98.19 43 PRO B N 1
ATOM 943 C CA . PRO B 1 43 ? -5.098 -15.891 -3.471 1 98.19 43 PRO B CA 1
ATOM 944 C C . PRO B 1 43 ? -5.391 -17.344 -3.113 1 98.19 43 PRO B C 1
ATOM 946 O O . PRO B 1 43 ? -5.973 -18.078 -3.918 1 98.19 43 PRO B O 1
ATOM 949 N N . GLY B 1 44 ? -4.988 -17.641 -1.902 1 97.81 44 GLY B N 1
ATOM 950 C CA . GLY B 1 44 ? -5.32 -18.969 -1.39 1 97.81 44 GLY B CA 1
ATOM 951 C C . GLY B 1 44 ? -6.73 -19.047 -0.838 1 97.81 44 GLY B C 1
ATOM 952 O O . GLY B 1 44 ? -7.531 -18.125 -1.015 1 97.81 44 GLY B O 1
ATOM 953 N N . ARG B 1 45 ? -7.027 -20.094 -0.156 1 97.25 45 ARG B N 1
ATOM 954 C CA . ARG B 1 45 ? -8.375 -20.406 0.289 1 97.25 45 ARG B CA 1
ATOM 955 C C . ARG B 1 45 ? -8.812 -19.484 1.419 1 97.25 45 ARG B C 1
ATOM 957 O O . ARG B 1 45 ? -10.008 -19.188 1.559 1 97.25 45 ARG B O 1
ATOM 964 N N . THR B 1 46 ? -7.871 -19.016 2.201 1 97.94 46 THR B N 1
ATOM 965 C CA . THR B 1 46 ? -8.25 -18.234 3.371 1 97.94 46 THR B CA 1
ATOM 966 C C . THR B 1 46 ? -8.062 -16.734 3.102 1 97.94 46 THR B C 1
ATOM 968 O O . THR B 1 46 ? -8.289 -15.914 3.984 1 97.94 46 THR B O 1
ATOM 971 N N . ALA B 1 47 ? -7.641 -16.422 1.983 1 98.5 47 ALA B N 1
ATOM 972 C CA . ALA B 1 47 ? -7.27 -15.047 1.678 1 98.5 47 ALA B CA 1
ATOM 973 C C . ALA B 1 47 ? -8.422 -14.086 1.966 1 98.5 47 ALA B C 1
ATOM 975 O O . ALA B 1 47 ? -8.227 -13.047 2.598 1 98.5 47 ALA B O 1
ATOM 976 N N . ALA B 1 48 ? -9.594 -14.406 1.512 1 98.31 48 ALA B N 1
ATOM 977 C CA . ALA B 1 48 ? -10.734 -13.508 1.698 1 98.31 48 ALA B CA 1
ATOM 978 C C . ALA B 1 48 ? -11.008 -13.266 3.182 1 98.31 48 ALA B C 1
ATOM 980 O O . ALA B 1 48 ? -11.305 -12.141 3.586 1 98.31 48 ALA B O 1
ATOM 981 N N . TRP B 1 49 ? -10.906 -14.227 3.908 1 98.06 49 TRP B N 1
ATOM 982 C CA . TRP B 1 49 ? -11.117 -14.094 5.344 1 98.06 49 TRP B CA 1
ATOM 983 C C . TRP B 1 49 ? -10.039 -13.219 5.973 1 98.06 49 TRP B C 1
ATOM 985 O O . TRP B 1 49 ? -10.32 -12.414 6.867 1 98.06 49 TRP B O 1
ATOM 995 N N . ARG B 1 50 ? -8.883 -13.367 5.562 1 98.5 50 ARG B N 1
ATOM 996 C CA . ARG B 1 50 ? -7.785 -12.555 6.082 1 98.5 50 ARG B CA 1
ATOM 997 C C . ARG B 1 50 ? -7.949 -11.094 5.676 1 98.5 50 ARG B C 1
ATOM 999 O O . ARG B 1 50 ? -7.68 -10.188 6.469 1 98.5 50 ARG B O 1
ATOM 1006 N N . VAL B 1 51 ? -8.445 -10.852 4.492 1 98.44 51 VAL B N 1
ATOM 1007 C CA . VAL B 1 51 ? -8.75 -9.492 4.062 1 98.44 51 VAL B CA 1
ATOM 1008 C C . VAL B 1 51 ? -9.852 -8.906 4.949 1 98.44 51 VAL B C 1
ATOM 1010 O O . VAL B 1 51 ? -9.773 -7.742 5.352 1 98.44 51 VAL B O 1
ATOM 1013 N N . ARG B 1 52 ? -10.812 -9.68 5.25 1 98.56 52 ARG B N 1
ATOM 1014 C CA . ARG B 1 52 ? -11.859 -9.234 6.164 1 98.56 52 ARG B CA 1
ATOM 1015 C C . ARG B 1 52 ? -11.289 -8.945 7.551 1 98.56 52 ARG B C 1
ATOM 1017 O O . ARG B 1 52 ? -11.711 -8 8.219 1 98.56 52 ARG B O 1
ATOM 1024 N N . GLY B 1 53 ? -10.359 -9.781 7.984 1 98.5 53 GLY B N 1
ATOM 1025 C CA . GLY B 1 53 ? -9.664 -9.508 9.227 1 98.5 53 GLY B CA 1
ATOM 1026 C C . GLY B 1 53 ? -8.977 -8.148 9.242 1 98.5 53 GLY B C 1
ATOM 1027 O O . GLY B 1 53 ? -9.07 -7.414 10.227 1 98.5 53 GLY B O 1
ATOM 1028 N N . VAL B 1 54 ? -8.297 -7.828 8.188 1 97.75 54 VAL B N 1
ATOM 1029 C CA . VAL B 1 54 ? -7.688 -6.516 8.031 1 97.75 54 VAL B CA 1
ATOM 1030 C C . VAL B 1 54 ? -8.758 -5.434 8.109 1 97.75 54 VAL B C 1
ATOM 1032 O O . VAL B 1 54 ? -8.547 -4.383 8.727 1 97.75 54 VAL B O 1
ATOM 1035 N N . GLY B 1 55 ? -9.867 -5.738 7.48 1 98.56 55 GLY B N 1
ATOM 1036 C CA . GLY B 1 55 ? -10.992 -4.816 7.551 1 98.56 55 GLY B CA 1
ATOM 1037 C C . GLY B 1 55 ? -11.445 -4.535 8.969 1 98.56 55 GLY B C 1
ATOM 1038 O O . GLY B 1 55 ? -11.711 -3.383 9.32 1 98.56 55 GLY B O 1
ATOM 1039 N N . LEU B 1 56 ? -11.492 -5.508 9.75 1 98.5 56 LEU B N 1
ATOM 1040 C CA . LEU B 1 56 ? -11.891 -5.355 11.148 1 98.5 56 LEU B CA 1
ATOM 1041 C C 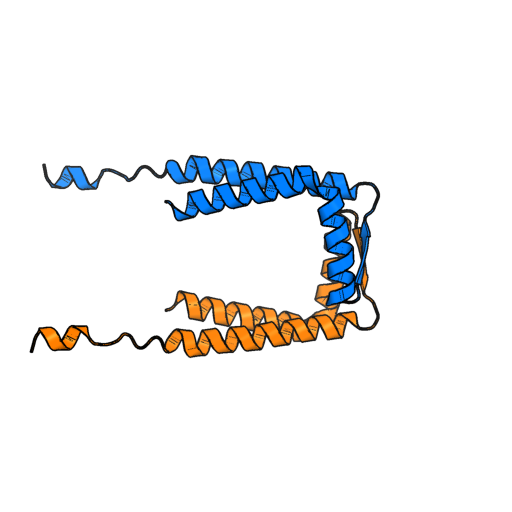. LEU B 1 56 ? -10.891 -4.48 11.898 1 98.5 56 LEU B C 1
ATOM 1043 O O . LEU B 1 56 ? -11.289 -3.656 12.727 1 98.5 56 LEU B O 1
ATOM 1047 N N . LEU B 1 57 ? -9.688 -4.703 11.633 1 98.19 57 LEU B N 1
ATOM 1048 C CA . LEU B 1 57 ? -8.664 -3.877 12.266 1 98.19 57 LEU B CA 1
ATOM 1049 C C . LEU B 1 57 ? -8.828 -2.412 11.875 1 98.19 57 LEU B C 1
ATOM 1051 O O . LEU B 1 57 ? -8.695 -1.522 12.719 1 98.19 57 LEU B O 1
ATOM 1055 N N . PHE B 1 58 ? -9.156 -2.213 10.633 1 98.44 58 PHE B N 1
ATOM 1056 C CA . PHE B 1 58 ? -9.375 -0.855 10.148 1 98.44 58 PHE B CA 1
ATOM 1057 C C . PHE B 1 58 ? -10.602 -0.232 10.805 1 98.44 58 PHE B C 1
ATOM 1059 O O . PHE B 1 58 ? -10.57 0.931 11.219 1 98.44 58 PHE B O 1
ATOM 1066 N N . VAL B 1 59 ? -11.641 -0.924 10.914 1 98.06 59 VAL B N 1
ATOM 1067 C CA . VAL B 1 59 ? -12.859 -0.415 11.531 1 98.06 59 VAL B CA 1
ATOM 1068 C C . VAL B 1 59 ? -12.602 -0.083 13 1 98.06 59 VAL B C 1
ATOM 1070 O O . VAL B 1 59 ? -12.992 0.981 13.477 1 98.06 59 VAL B O 1
ATOM 1073 N N . ALA B 1 60 ? -11.906 -0.946 13.68 1 97.94 60 ALA B N 1
ATOM 1074 C CA . ALA B 1 60 ? -11.609 -0.727 15.094 1 97.94 60 ALA B CA 1
ATOM 1075 C C . ALA B 1 60 ? -10.742 0.516 15.289 1 97.94 60 ALA B C 1
ATOM 1077 O O . ALA B 1 60 ? -11.047 1.365 16.125 1 97.94 60 ALA B O 1
ATOM 1078 N N . ALA B 1 61 ? -9.727 0.621 14.562 1 97.12 61 ALA B N 1
ATOM 1079 C CA . ALA B 1 61 ? -8.828 1.774 14.641 1 97.12 61 ALA B CA 1
ATOM 1080 C C . ALA B 1 61 ? -9.562 3.061 14.266 1 97.12 61 ALA B C 1
ATOM 1082 O O . ALA B 1 61 ? -9.391 4.094 14.922 1 97.12 61 ALA B O 1
ATOM 1083 N N . GLY B 1 62 ? -10.32 2.926 13.172 1 96.88 62 GLY B N 1
ATOM 1084 C CA . GLY B 1 62 ? -11.07 4.086 12.727 1 96.88 62 GLY B CA 1
ATOM 1085 C C . GLY B 1 62 ? -12.086 4.562 13.742 1 96.88 62 GLY B C 1
ATOM 1086 O O . GLY B 1 62 ? -12.219 5.766 13.984 1 96.88 62 GLY B O 1
ATOM 1087 N N . ALA B 1 63 ? -12.773 3.676 14.273 1 95.69 63 ALA B N 1
ATOM 1088 C CA . ALA B 1 63 ? -13.758 4 15.305 1 95.69 63 ALA B CA 1
ATOM 1089 C C . ALA B 1 63 ? -13.086 4.648 16.516 1 95.69 63 ALA B C 1
ATOM 1091 O O . ALA B 1 63 ? -13.602 5.621 17.062 1 95.69 63 ALA B O 1
ATOM 1092 N N . HIS B 1 64 ? -11.992 4.109 16.875 1 95 64 HIS B N 1
ATOM 1093 C CA . HIS B 1 64 ? -11.242 4.668 18 1 95 64 HIS B CA 1
ATOM 1094 C C . HIS B 1 64 ? -10.844 6.113 17.719 1 95 64 HIS B C 1
ATOM 1096 O O . HIS B 1 64 ? -11.047 6.988 18.578 1 95 64 HIS B O 1
ATOM 1102 N N . LEU B 1 65 ? -10.359 6.387 16.562 1 92.75 65 LEU B N 1
ATOM 1103 C CA . LEU B 1 65 ? -9.914 7.727 16.203 1 92.75 65 LEU B CA 1
ATOM 1104 C C . LEU B 1 65 ? -11.102 8.672 16.062 1 92.75 65 LEU B C 1
ATOM 1106 O O . LEU B 1 65 ? -11.016 9.844 16.453 1 92.75 65 LEU B O 1
ATOM 1110 N N . ALA B 1 66 ? -12.07 8.219 15.508 1 89.88 66 ALA B N 1
ATOM 1111 C CA . ALA B 1 66 ? -13.258 9.047 15.32 1 89.88 66 ALA B CA 1
ATOM 1112 C C . ALA B 1 66 ? -13.883 9.422 16.656 1 89.88 66 ALA B C 1
ATOM 1114 O O . ALA B 1 66 ? -14.406 10.531 16.828 1 89.88 66 ALA B O 1
ATOM 1115 N N . TYR B 1 67 ? -13.758 8.539 17.516 1 85.5 67 TYR B N 1
ATOM 1116 C CA . TYR B 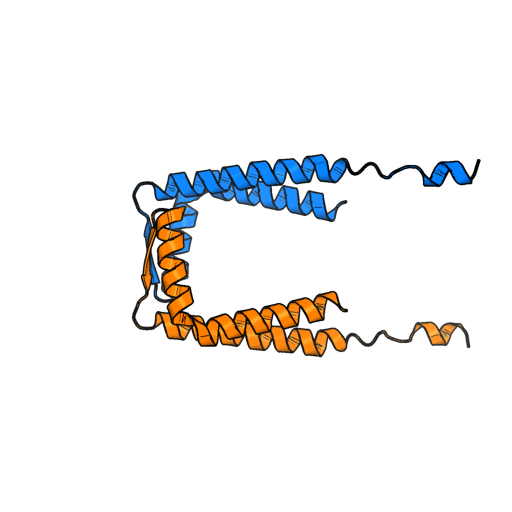1 67 ? -14.359 8.734 18.828 1 85.5 67 TYR B CA 1
ATOM 1117 C C . TYR B 1 67 ? -13.43 9.539 19.734 1 85.5 67 TYR B C 1
ATOM 1119 O O . TYR B 1 67 ? -13.867 10.484 20.406 1 85.5 67 TYR B O 1
ATOM 1127 N N . HIS B 1 68 ? -12.195 9.102 19.875 1 77.94 68 HIS B N 1
ATOM 1128 C CA . HIS B 1 68 ? -11.273 9.758 20.797 1 77.94 68 HIS B CA 1
ATOM 1129 C C . HIS B 1 68 ? -10.664 11.008 20.172 1 77.94 68 HIS B C 1
ATOM 1131 O O . HIS B 1 68 ? -10.047 11.82 20.859 1 77.94 68 HIS B O 1
ATOM 1137 N N . GLY B 1 69 ? -10.57 11.078 18.859 1 65.88 69 GLY B N 1
ATOM 1138 C CA . GLY B 1 69 ? -10.156 12.352 18.281 1 65.88 69 GLY B CA 1
ATOM 1139 C C . GLY B 1 69 ? -11 13.523 18.766 1 65.88 69 GLY B C 1
ATOM 1140 O O . GLY B 1 69 ? -10.617 14.68 18.594 1 65.88 69 GLY B O 1
ATOM 1141 N N . ARG B 1 70 ? -12.203 13.18 19.203 1 60.5 70 ARG B N 1
ATOM 1142 C CA . ARG B 1 70 ? -13.047 14.18 19.844 1 60.5 70 ARG B CA 1
ATOM 1143 C C . ARG B 1 70 ? -12.523 14.531 21.234 1 60.5 70 ARG B C 1
ATOM 1145 O O . ARG B 1 70 ? -12.688 15.656 21.703 1 60.5 70 ARG B O 1
ATOM 1152 N N . VAL B 1 71 ? -11.961 13.547 21.938 1 51.72 71 VAL B N 1
ATOM 1153 C CA . VAL B 1 71 ? -11.781 13.711 23.375 1 51.72 71 VAL B CA 1
ATOM 1154 C C . VAL B 1 71 ? -10.57 14.594 23.641 1 51.72 71 VAL B C 1
ATOM 1156 O O . VAL B 1 71 ? -10.164 14.773 24.797 1 51.72 71 VAL B O 1
ATOM 1159 N N . VAL B 1 72 ? -9.789 14.914 22.719 1 46.78 72 VAL B N 1
ATOM 1160 C CA . VAL B 1 72 ? -8.836 15.828 23.328 1 46.78 72 VAL B CA 1
ATOM 1161 C C . VAL B 1 72 ? -9.57 17.031 23.922 1 46.78 72 VAL B C 1
ATOM 1163 O O . VAL B 1 72 ? -10.133 17.844 23.188 1 46.78 72 VAL B O 1
ATOM 1166 N N . PRO B 1 73 ? -10.094 16.844 25.109 1 44.34 73 PRO B N 1
ATOM 1167 C CA . PRO B 1 73 ? -10.703 18 25.766 1 44.34 73 PRO B CA 1
ATOM 1168 C C . PRO B 1 73 ? -9.867 19.266 25.625 1 44.34 73 PRO B C 1
ATOM 1170 O O . PRO B 1 73 ? -8.641 19.219 25.797 1 44.34 73 PRO B O 1
ATOM 1173 N N . ARG B 1 74 ? -10.164 20.109 24.703 1 46.78 74 ARG B N 1
ATOM 1174 C CA . ARG B 1 74 ? -9.562 21.438 24.781 1 46.78 74 ARG B CA 1
ATOM 1175 C C . ARG B 1 74 ? -9.477 21.906 26.234 1 46.78 74 ARG B C 1
ATOM 1177 O O . ARG B 1 74 ? -10.5 22.094 26.891 1 46.78 74 ARG B O 1
ATOM 1184 N N . ASP B 1 75 ? -8.578 21.438 27.094 1 47.25 75 ASP B N 1
ATOM 1185 C CA . ASP B 1 75 ? -8.344 21.984 28.422 1 47.25 75 ASP B CA 1
ATOM 1186 C C . ASP B 1 75 ? -8.547 23.5 28.438 1 47.25 75 ASP B C 1
ATOM 1188 O O . ASP B 1 75 ? -7.906 24.219 27.672 1 47.25 75 ASP B O 1
ATOM 1192 N N . GLU B 1 76 ? -9.695 23.984 28.719 1 46.47 76 GLU B N 1
ATOM 1193 C CA . GLU B 1 76 ? -10.125 25.328 29.094 1 46.47 76 GLU B CA 1
ATOM 1194 C C . GLU B 1 76 ? -9.141 25.969 30.062 1 46.47 76 GLU B C 1
ATOM 1196 O O . GLU B 1 76 ? -9.461 26.969 30.703 1 46.47 76 GLU B O 1
ATOM 1201 N N . ALA B 1 77 ? -7.898 25.484 30.203 1 48.34 77 ALA B N 1
ATOM 1202 C CA . ALA B 1 77 ? -6.965 26.094 31.141 1 48.34 77 ALA B CA 1
ATOM 1203 C C . ALA B 1 77 ? -6.812 27.578 30.875 1 48.34 77 ALA B C 1
ATOM 1205 O O . ALA B 1 77 ? -6.066 28.281 31.562 1 48.34 77 ALA B O 1
ATOM 1206 N N . GLY B 1 78 ? -7.207 28.016 29.688 1 45.91 78 GLY B N 1
ATOM 1207 C CA . GLY B 1 78 ? -6.984 29.438 29.469 1 45.91 78 GLY B CA 1
ATOM 1208 C C . GLY B 1 78 ? -7.891 30.328 30.312 1 45.91 78 GLY B C 1
ATOM 1209 O O . GLY B 1 78 ? -7.895 31.547 30.156 1 45.91 78 GLY B O 1
ATOM 1210 N N . ARG B 1 79 ? -8.93 29.672 30.984 1 51.28 79 ARG B N 1
ATOM 1211 C CA . ARG B 1 79 ? -9.867 30.594 31.625 1 51.28 79 ARG B CA 1
ATOM 1212 C C . ARG B 1 79 ? -9.281 31.156 32.938 1 51.28 79 ARG B C 1
ATOM 1214 O O . ARG B 1 79 ? -9.789 32.156 33.469 1 51.28 79 ARG B O 1
ATOM 1221 N N . ARG B 1 80 ? -8.336 30.234 33.531 1 51.34 80 ARG B N 1
ATOM 1222 C CA . ARG B 1 80 ? -8.117 30.656 34.906 1 51.34 80 ARG B CA 1
ATOM 1223 C C . ARG B 1 80 ? -7.297 31.938 34.969 1 51.34 80 ARG B C 1
ATOM 1225 O O . ARG B 1 80 ? -7.168 32.562 36.031 1 51.34 80 ARG B O 1
ATOM 1232 N N . GLU B 1 81 ? -6.477 32.125 33.938 1 49.47 81 GLU B N 1
ATOM 1233 C CA . GLU B 1 81 ? -5.602 33.25 34.281 1 49.47 81 GLU B CA 1
ATOM 1234 C C . GLU B 1 81 ? -6.371 34.562 34.312 1 49.47 81 GLU B C 1
ATOM 1236 O O . GLU B 1 81 ? -5.82 35.594 34.688 1 49.47 81 GLU B O 1
ATOM 1241 N N . ASP B 1 82 ? -7.531 34.562 33.656 1 52.19 82 ASP B N 1
ATOM 1242 C CA . ASP B 1 82 ? -8.062 35.938 33.625 1 52.19 82 ASP B CA 1
ATOM 1243 C C . ASP B 1 82 ? -8.93 36.219 34.875 1 52.19 82 ASP B C 1
ATOM 1245 O O . ASP B 1 82 ? -9.539 37.281 34.969 1 52.19 82 ASP B O 1
ATOM 1249 N N . GLY B 1 83 ? -9.211 35.094 35.75 1 41.91 83 GLY B N 1
ATOM 1250 C CA . GLY B 1 83 ? -9.945 35.562 36.906 1 41.91 83 GLY B CA 1
ATOM 1251 C C . GLY B 1 83 ? -9.055 36.125 38 1 41.91 83 GLY B C 1
ATOM 1252 O O . GLY B 1 83 ? -7.855 35.844 38.031 1 41.91 83 GLY B O 1
#

Foldseek 3Di:
DVVLLVQLVVLLVQLVCQQPVVVVVQVVVQVCCCVPPVDRRDDDDCRSVVSNVSSVVSNVSSVCSNVCVVPPPPPPVVPPVVD/DVVLLVQLVVLLVQLVCQQPVLVVVQVVVQVCCCVPPVDHRDDDDCRSVVSNVVSVVSNVSSVCSNVCVVPPPPPPVVPPVVD

Radius of gyration: 22.38 Å; Cα contacts (8 Å, |Δi|>4): 214; chains: 2; bounding box: 36×72×52 Å

Secondary structure (DSSP, 8-state):
-HHHHHHHHHHHHHHHHHHHSHHHHHHHHHHHIIIII-EEEEE-TTHHHHHHHHHHHHHHHHHHHHHHTTTS----GGGGGG-/-HHHHHHHHHHHHHHHHHHHSHHHHHHHHHHHIIIII-EEEEE-TTHHHHHHHHHHHHHHHHHHHHHHTS-S----GGGGGG-

Solvent-accessible surface area (backbone atoms only — not comparable to full-atom values): 8190 Å² total; per-residue (Å²): 92,68,66,42,27,52,51,8,50,51,30,31,52,50,9,47,47,25,54,75,33,24,63,60,50,50,53,49,46,26,50,49,37,31,72,66,33,36,23,52,51,43,71,44,92,57,16,48,58,36,37,25,50,53,9,50,52,27,31,5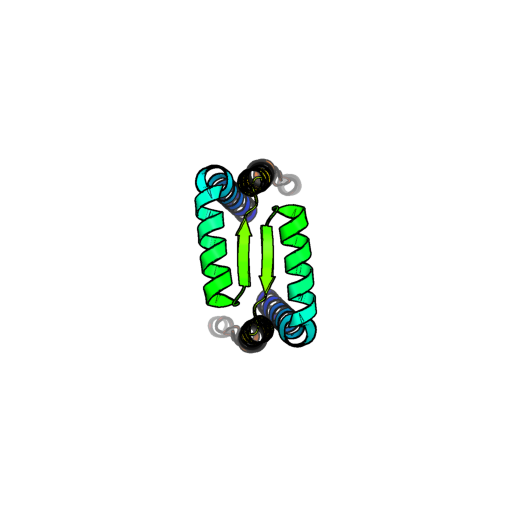3,53,9,50,49,30,40,53,51,36,61,57,64,65,75,74,64,71,75,59,60,74,76,104,94,68,66,42,29,52,51,8,50,51,30,29,53,51,10,47,45,24,54,74,34,24,64,60,51,50,52,50,46,24,52,48,38,32,73,66,32,38,24,51,51,44,71,45,91,57,16,47,58,37,37,27,51,53,9,50,52,28,31,53,54,8,50,47,30,41,55,50,35,61,57,63,65,78,75,65,69,75,58,62,74,76,106

Sequence (166 aa):
MLRTRLLGVGLVAAGLLHLLGADRLLDLGETMYGVVLDVDFDPGRTAAWRVRGVGLLFVAAGAHLAYHGRVVPRDEAGRREDGMLRTRLLGVGLVAAGLLHLLGADRLLDLGETMYGVVLDVDFDPGRTAAWRVRGVGLLFVAAGAHLAYHGRVVPRDEAGRREDG

pLDDT: mean 87.4, std 18.43, range [41.88, 98.69]

Organism: NCBI:txid355548